Protein AF-A0A511WT31-F1 (afdb_monomer)

pLDDT: mean 76.16, std 11.0, range [43.34, 91.31]

Organism: NCBI:txid360184

Nearest PDB structures (foldseek):
  5fmf-assembly1_V  TM=6.506E-01  e=1.836E-01  Saccharomyces cerevisiae
  2bby-assembly1_A  TM=6.425E-01  e=2.579E-01  Homo sapiens
  4rgw-assembly1_A  TM=5.978E-01  e=2.410E-01  Homo sapiens
  6mzm-assembly1_A  TM=6.019E-01  e=1.153E+00  Homo sapiens
  6mzl-assembly1_A  TM=6.019E-01  e=1.153E+00  Homo sapiens

Mean predicted aligned error: 6.93 Å

Sequence (59 aa):
MRAIKDQQLIFGRNEITNAEFRWFVGLESRKVAHKLLKEGCVNVIARGKYSKYILSDLG

Structure (mmCIF, N/CA/C/O backbone):
data_AF-A0A511WT31-F1
#
_entry.id   AF-A0A511WT31-F1
#
loop_
_atom_site.group_PDB
_atom_site.id
_atom_site.type_symbol
_atom_site.label_atom_id
_atom_site.label_alt_id
_atom_site.label_comp_id
_atom_site.label_asym_id
_atom_site.label_entity_id
_atom_site.label_seq_id
_atom_site.pdbx_PDB_ins_code
_atom_site.Cartn_x
_atom_site.Cartn_y
_atom_site.Cartn_z
_atom_site.occupancy
_atom_site.B_iso_or_equiv
_atom_site.auth_seq_id
_atom_site.auth_comp_id
_atom_site.auth_asym_id
_atom_site.auth_atom_id
_atom_site.pdbx_PDB_model_num
ATOM 1 N N . MET A 1 1 ? 0.268 -9.389 -1.158 1.00 59.59 1 MET A N 1
ATOM 2 C CA . MET A 1 1 ? 1.210 -8.533 -1.920 1.00 59.59 1 MET A CA 1
ATOM 3 C C . MET A 1 1 ? 0.857 -8.324 -3.400 1.00 59.59 1 MET A C 1
ATOM 5 O O . MET A 1 1 ? 1.455 -7.444 -4.001 1.00 59.59 1 MET A O 1
ATOM 9 N N . ARG A 1 2 ? -0.120 -9.040 -3.991 1.00 71.75 2 ARG A N 1
ATOM 10 C CA . ARG A 1 2 ? -0.500 -8.872 -5.412 1.00 71.75 2 ARG A CA 1
ATOM 11 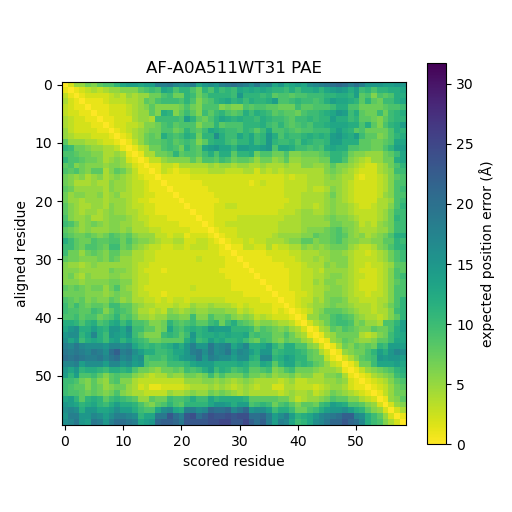C C . ARG A 1 2 ? -0.995 -7.455 -5.750 1.00 71.75 2 ARG A C 1
ATOM 13 O O . ARG A 1 2 ? -0.448 -6.828 -6.638 1.00 71.75 2 ARG A O 1
ATOM 20 N N . ALA A 1 3 ? -1.866 -6.901 -4.905 1.00 69.00 3 ALA A N 1
ATOM 21 C CA . ALA A 1 3 ? -2.400 -5.543 -5.037 1.00 69.00 3 ALA A CA 1
ATOM 22 C C . ALA A 1 3 ? -1.333 -4.438 -5.198 1.00 69.00 3 ALA A C 1
ATOM 24 O O . ALA A 1 3 ? -1.480 -3.550 -6.026 1.00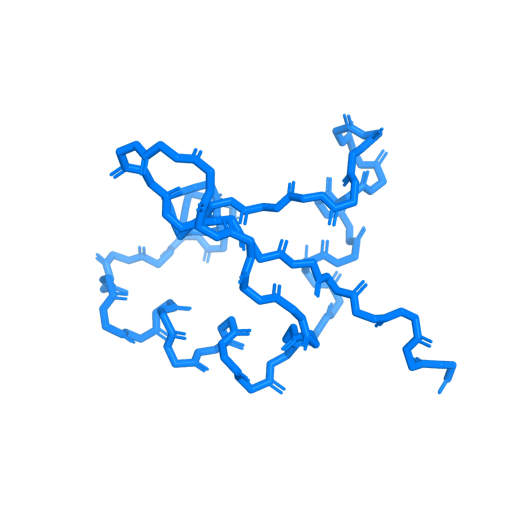 69.00 3 ALA A O 1
ATOM 25 N N . ILE A 1 4 ? -0.235 -4.490 -4.438 1.00 68.38 4 ILE A N 1
ATOM 26 C CA . ILE A 1 4 ? 0.807 -3.454 -4.529 1.00 68.38 4 ILE A CA 1
ATOM 27 C C . ILE A 1 4 ? 1.593 -3.600 -5.848 1.00 68.38 4 ILE A C 1
ATOM 29 O O . ILE A 1 4 ? 1.909 -2.595 -6.476 1.00 68.38 4 ILE A O 1
ATOM 33 N N . LYS A 1 5 ? 1.844 -4.837 -6.309 1.00 69.94 5 LYS A N 1
ATOM 34 C CA . LYS A 1 5 ? 2.479 -5.108 -7.614 1.00 69.94 5 LYS A CA 1
ATOM 35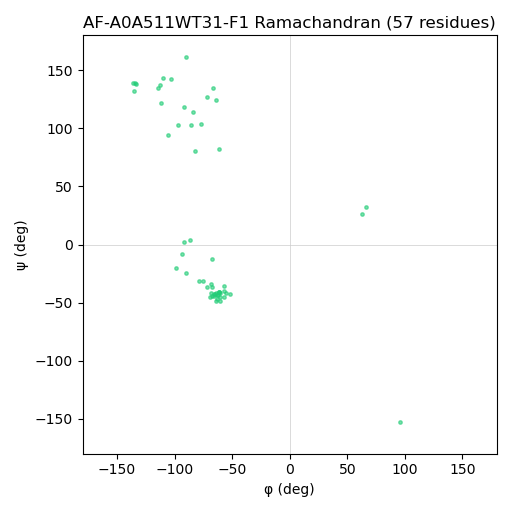 C C . LYS A 1 5 ? 1.587 -4.659 -8.782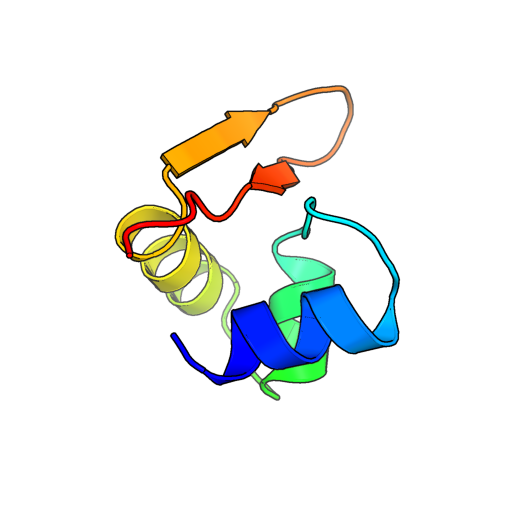 1.00 69.94 5 LYS A C 1
ATOM 37 O O . LYS A 1 5 ? 2.077 -4.017 -9.707 1.00 69.94 5 LYS A O 1
ATOM 42 N N . ASP A 1 6 ? 0.282 -4.919 -8.705 1.00 71.25 6 ASP A N 1
ATOM 43 C CA . ASP A 1 6 ? -0.693 -4.490 -9.718 1.00 71.25 6 ASP A CA 1
ATOM 44 C C . ASP A 1 6 ? -0.736 -2.957 -9.823 1.00 71.25 6 ASP A C 1
ATOM 46 O O . ASP A 1 6 ? -0.728 -2.393 -10.916 1.00 71.25 6 ASP A O 1
ATOM 50 N N . GLN A 1 7 ? -0.687 -2.265 -8.683 1.00 69.31 7 GLN A N 1
ATOM 51 C CA . GLN A 1 7 ? -0.608 -0.810 -8.650 1.00 69.31 7 GLN A CA 1
ATOM 52 C C . GLN A 1 7 ? 0.677 -0.278 -9.309 1.00 69.31 7 GLN A C 1
ATOM 54 O O . GLN A 1 7 ? 0.614 0.667 -10.092 1.00 69.31 7 GLN A O 1
ATOM 59 N N . GLN A 1 8 ? 1.841 -0.879 -9.048 1.00 69.69 8 GLN A N 1
ATOM 60 C CA . GLN A 1 8 ? 3.098 -0.449 -9.677 1.00 69.69 8 GLN A CA 1
ATOM 61 C C . GLN A 1 8 ? 3.066 -0.581 -11.204 1.00 69.69 8 GLN A C 1
ATOM 63 O O . GLN A 1 8 ? 3.516 0.330 -11.900 1.00 69.69 8 GLN A O 1
ATOM 68 N N . LEU A 1 9 ? 2.490 -1.671 -11.720 1.00 69.81 9 LEU A N 1
ATOM 69 C CA . LEU A 1 9 ? 2.296 -1.890 -13.157 1.00 69.81 9 LEU A CA 1
ATOM 70 C C . LEU A 1 9 ? 1.388 -0.824 -13.785 1.00 69.81 9 LEU A C 1
ATOM 72 O O . LEU A 1 9 ? 1.687 -0.331 -14.868 1.00 69.81 9 LEU A O 1
ATOM 76 N N . ILE A 1 10 ? 0.314 -0.433 -13.093 1.00 70.94 10 ILE A N 1
ATOM 77 C CA . ILE A 1 10 ? -0.634 0.583 -13.579 1.00 70.94 10 ILE A CA 1
ATOM 78 C C . ILE A 1 10 ? 0.006 1.977 -13.622 1.00 70.94 10 ILE A C 1
ATOM 80 O O . ILE A 1 10 ? -0.206 2.726 -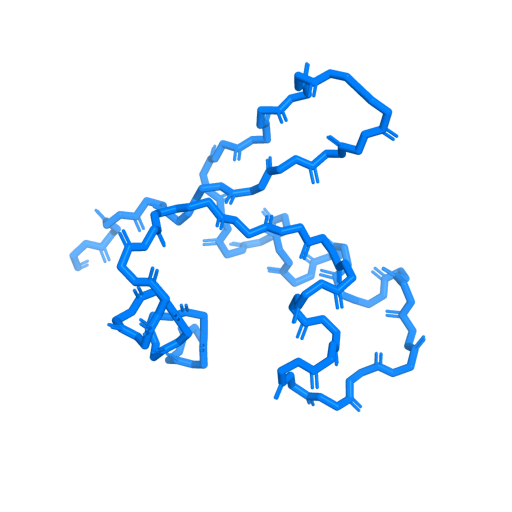14.573 1.00 70.94 10 ILE A O 1
ATOM 84 N N . PHE A 1 11 ? 0.785 2.342 -12.600 1.00 70.12 11 PHE A N 1
ATOM 85 C CA . PHE A 1 11 ? 1.352 3.691 -12.478 1.00 70.12 11 PHE A CA 1
ATOM 86 C C . PHE A 1 11 ? 2.768 3.833 -13.059 1.00 70.12 11 PHE A C 1
ATOM 88 O O . PHE A 1 11 ? 3.275 4.955 -13.136 1.00 70.12 11 PHE A O 1
ATOM 95 N N . GLY A 1 12 ? 3.420 2.731 -13.451 1.00 68.44 12 GLY A N 1
ATOM 96 C CA . GLY A 1 12 ? 4.784 2.722 -13.990 1.00 68.44 12 GLY A CA 1
ATOM 97 C C . GLY A 1 12 ? 5.842 3.222 -12.999 1.00 68.44 12 GLY A C 1
ATOM 98 O O . GLY A 1 12 ? 6.861 3.781 -13.403 1.00 68.44 12 GLY A O 1
ATOM 99 N N . ARG A 1 13 ? 5.580 3.100 -11.691 1.00 73.88 13 ARG A N 1
ATOM 100 C CA . ARG A 1 13 ? 6.443 3.606 -10.611 1.00 73.88 13 ARG A CA 1
ATOM 101 C C . ARG A 1 13 ? 6.624 2.542 -9.540 1.00 73.88 13 ARG A C 1
ATOM 103 O O . ARG A 1 13 ? 5.652 1.937 -9.105 1.00 73.88 13 ARG A O 1
ATOM 110 N N . ASN A 1 14 ? 7.851 2.405 -9.039 1.00 75.12 14 ASN A N 1
ATOM 111 C CA . ASN A 1 14 ? 8.189 1.455 -7.971 1.00 75.12 14 ASN A CA 1
ATOM 112 C C . ASN A 1 14 ? 7.971 2.018 -6.554 1.00 75.12 14 ASN A C 1
ATOM 114 O O . ASN A 1 14 ? 8.266 1.347 -5.567 1.00 75.12 14 ASN A O 1
ATOM 118 N N . GLU A 1 15 ? 7.445 3.237 -6.445 1.00 79.75 15 GLU A N 1
ATOM 119 C CA . GLU A 1 15 ? 7.224 3.950 -5.190 1.00 79.75 15 GLU A CA 1
ATOM 120 C C . GLU A 1 15 ? 5.726 4.113 -4.935 1.00 79.75 15 GLU A C 1
ATOM 122 O O . GLU A 1 15 ? 4.983 4.493 -5.838 1.00 79.75 15 GLU A O 1
ATOM 127 N N . ILE A 1 16 ? 5.298 3.901 -3.693 1.00 82.81 16 ILE A N 1
ATOM 128 C CA . ILE A 1 16 ? 3.911 4.097 -3.271 1.00 82.81 16 ILE A CA 1
ATOM 129 C C . ILE A 1 16 ? 3.847 4.819 -1.928 1.00 82.81 16 ILE A C 1
ATOM 131 O O . ILE A 1 16 ? 4.629 4.542 -1.021 1.00 82.81 16 ILE A O 1
ATOM 135 N N . THR A 1 17 ? 2.920 5.754 -1.758 1.00 86.44 17 THR A N 1
ATOM 136 C CA . THR A 1 17 ? 2.636 6.368 -0.455 1.00 86.44 17 THR A CA 1
ATOM 137 C C . THR A 1 17 ? 1.551 5.604 0.301 1.00 86.44 17 THR A C 1
ATOM 139 O O . THR A 1 17 ? 0.730 4.887 -0.268 1.00 86.44 17 THR A O 1
ATOM 142 N N . ASN A 1 18 ? 1.475 5.809 1.618 1.00 87.00 18 ASN A N 1
ATOM 143 C CA . ASN A 1 18 ? 0.398 5.231 2.426 1.00 87.00 18 ASN A CA 1
ATOM 144 C C . ASN A 1 18 ? -1.005 5.631 1.931 1.00 87.00 18 ASN A C 1
ATOM 146 O O . ASN A 1 18 ? -1.925 4.821 1.990 1.00 87.00 18 ASN A O 1
ATOM 150 N N . ALA A 1 19 ? -1.165 6.864 1.443 1.00 87.12 19 ALA A N 1
ATOM 151 C CA . ALA A 1 19 ? -2.442 7.363 0.943 1.00 87.12 19 ALA A CA 1
ATOM 152 C C . ALA A 1 19 ? -2.849 6.679 -0.370 1.00 87.12 19 ALA A C 1
ATOM 154 O O . ALA A 1 19 ? -3.984 6.227 -0.490 1.00 87.12 19 ALA A O 1
ATOM 155 N N . GLU A 1 20 ? -1.916 6.545 -1.313 1.00 85.12 20 GLU A N 1
ATOM 156 C CA . GLU A 1 20 ? -2.158 5.866 -2.592 1.00 85.12 20 GLU A CA 1
ATOM 157 C C . GLU A 1 20 ? -2.471 4.385 -2.392 1.00 85.12 20 GLU A C 1
ATOM 159 O O . GLU A 1 20 ? -3.392 3.868 -3.016 1.00 85.12 20 GLU A O 1
ATOM 164 N N . PHE A 1 21 ? -1.752 3.714 -1.487 1.00 85.62 21 PHE A N 1
ATOM 165 C CA . PHE A 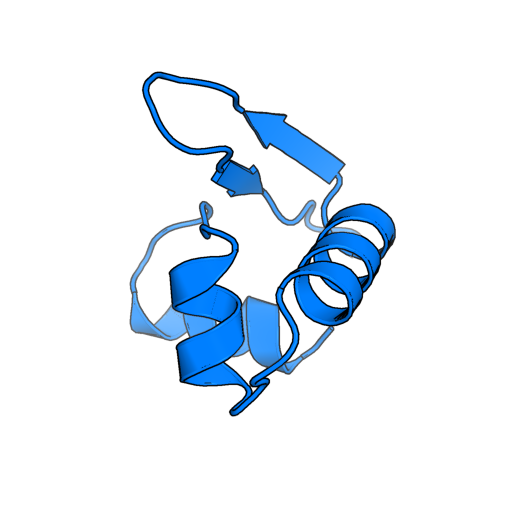1 21 ? -2.045 2.325 -1.140 1.00 85.62 21 PHE A CA 1
ATOM 166 C C . PHE A 1 21 ? -3.453 2.186 -0.572 1.00 85.62 21 PHE A C 1
ATOM 168 O O . PHE A 1 21 ? -4.228 1.355 -1.030 1.00 85.62 21 PHE A O 1
ATOM 175 N N . ARG A 1 22 ? -3.813 3.039 0.393 1.00 89.88 22 ARG A N 1
ATOM 176 C CA . ARG A 1 22 ? -5.150 3.044 0.994 1.00 89.88 22 ARG A CA 1
ATOM 177 C C . ARG A 1 22 ? -6.255 3.233 -0.023 1.00 89.88 22 ARG A C 1
ATOM 179 O O . ARG A 1 22 ? -7.250 2.526 0.051 1.00 89.88 22 ARG A O 1
ATOM 186 N N . TRP A 1 23 ? -6.075 4.182 -0.934 1.00 87.94 23 TRP A N 1
ATOM 187 C CA . TRP A 1 23 ? -7.042 4.439 -1.988 1.00 87.94 23 TRP A CA 1
ATOM 188 C C . TRP A 1 23 ? -7.184 3.227 -2.913 1.00 87.94 23 TRP A C 1
ATOM 190 O O . TRP A 1 23 ? -8.300 2.806 -3.192 1.00 87.94 23 TRP A O 1
ATOM 200 N N . PHE A 1 24 ? -6.066 2.609 -3.299 1.00 84.94 24 PHE A N 1
ATOM 201 C CA . PHE A 1 24 ? -6.064 1.448 -4.185 1.00 84.94 24 PHE A CA 1
ATOM 202 C C . PHE A 1 24 ? -6.723 0.206 -3.567 1.00 84.94 24 PHE A C 1
ATOM 204 O O . PHE A 1 24 ? -7.514 -0.461 -4.225 1.00 84.94 24 PHE A O 1
ATOM 211 N N . VAL A 1 25 ? -6.429 -0.108 -2.300 1.00 83.56 25 VAL A N 1
ATOM 212 C CA . VAL A 1 25 ? -6.995 -1.294 -1.628 1.00 83.56 25 VAL A CA 1
ATOM 213 C C . VAL A 1 25 ? -8.299 -1.023 -0.867 1.00 83.56 25 VAL A C 1
ATOM 215 O O . VAL A 1 25 ? -8.808 -1.922 -0.202 1.00 83.56 25 VAL A O 1
ATOM 218 N N . GLY A 1 26 ? -8.822 0.205 -0.909 1.00 87.44 26 GLY A N 1
ATOM 219 C CA . GLY A 1 26 ? -10.030 0.589 -0.172 1.00 87.44 26 GLY A CA 1
ATOM 220 C C . GLY A 1 26 ? -9.872 0.564 1.356 1.00 87.44 26 GLY A C 1
ATOM 221 O O . GLY A 1 26 ? -10.821 0.259 2.071 1.00 87.44 26 GLY A O 1
ATOM 222 N N . LEU A 1 27 ? -8.677 0.860 1.886 1.00 87.81 27 LEU A N 1
ATOM 223 C CA . LEU A 1 27 ? -8.417 0.881 3.332 1.00 87.81 27 LEU A CA 1
ATOM 224 C C . LEU A 1 27 ? -8.620 2.272 3.945 1.00 87.81 27 LEU A C 1
ATOM 226 O O . LEU A 1 27 ? -7.858 3.214 3.705 1.00 87.81 27 LEU A O 1
ATOM 230 N N . GLU A 1 28 ? -9.560 2.381 4.880 1.00 89.56 28 GLU A N 1
ATOM 231 C CA . GLU A 1 28 ? -9.768 3.619 5.640 1.00 89.56 28 GLU A CA 1
ATOM 232 C C . GLU A 1 28 ? -8.689 3.851 6.708 1.00 89.56 28 GLU A C 1
ATOM 234 O O . GLU A 1 28 ? -8.303 4.986 6.990 1.00 89.56 28 GLU A O 1
ATOM 239 N N . SER A 1 29 ? -8.134 2.783 7.284 1.00 91.31 29 SER A N 1
ATOM 240 C CA . SER A 1 29 ? -7.189 2.905 8.395 1.00 91.31 29 SER A CA 1
ATOM 241 C C . SER A 1 29 ? -5.754 3.165 7.934 1.00 91.31 29 SER A C 1
ATOM 243 O O . SER A 1 29 ? -5.067 2.286 7.405 1.00 91.31 29 SER A O 1
ATOM 245 N N . ARG A 1 30 ? -5.243 4.362 8.258 1.00 89.88 30 ARG A N 1
ATOM 246 C CA . ARG A 1 30 ? -3.827 4.739 8.074 1.00 89.88 30 ARG A CA 1
ATOM 247 C C . ARG A 1 30 ? -2.861 3.783 8.768 1.00 89.88 30 ARG A C 1
ATOM 249 O O . ARG A 1 30 ? -1.828 3.442 8.194 1.00 89.88 30 ARG A O 1
ATOM 256 N N . LYS A 1 31 ? -3.184 3.358 9.993 1.00 89.62 31 LYS A N 1
ATOM 257 C CA . LYS A 1 31 ? -2.323 2.476 10.797 1.00 89.62 31 LYS A CA 1
ATOM 258 C C . LYS A 1 31 ? -2.216 1.084 10.178 1.00 89.62 31 LYS A C 1
ATOM 260 O O . LYS A 1 31 ? -1.112 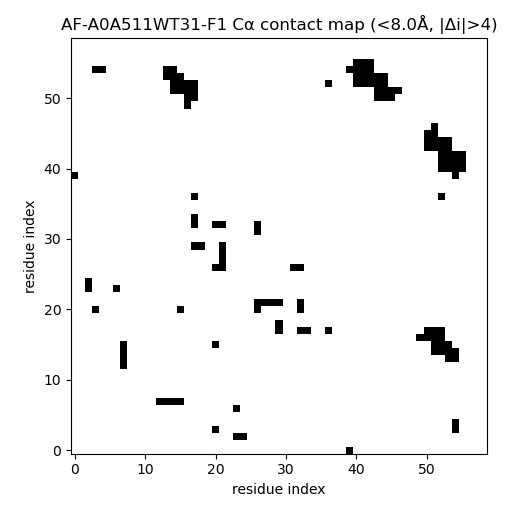0.561 10.068 1.00 89.62 31 LYS A O 1
ATOM 265 N N . VAL A 1 32 ? -3.342 0.525 9.729 1.00 88.44 32 VAL A N 1
ATOM 266 C CA . VAL A 1 32 ? -3.372 -0.791 9.069 1.00 88.44 32 VAL A CA 1
ATOM 267 C C . VAL A 1 32 ? -2.582 -0.742 7.767 1.00 88.44 32 VAL A C 1
ATOM 269 O O . VAL A 1 32 ? -1.674 -1.543 7.573 1.00 88.44 32 VAL A O 1
ATOM 272 N N . ALA A 1 33 ? -2.837 0.264 6.929 1.00 87.69 33 ALA A N 1
ATOM 273 C CA . ALA A 1 33 ? -2.086 0.467 5.696 1.00 87.69 33 ALA A CA 1
ATOM 274 C C . ALA A 1 33 ? -0.579 0.621 5.937 1.00 87.69 33 ALA A C 1
ATOM 276 O O . ALA A 1 33 ? 0.232 0.069 5.202 1.00 87.69 33 ALA A O 1
ATOM 277 N N . HIS A 1 34 ? -0.190 1.343 6.991 1.00 86.94 34 HIS A N 1
ATOM 278 C CA . HIS A 1 34 ? 1.217 1.526 7.341 1.00 86.94 34 HIS A CA 1
ATOM 279 C C . HIS A 1 34 ? 1.877 0.206 7.738 1.00 86.94 34 HIS A C 1
ATOM 281 O O . HIS A 1 34 ? 2.994 -0.062 7.310 1.00 86.94 34 HIS A O 1
ATOM 287 N N . LYS A 1 35 ? 1.181 -0.625 8.522 1.00 87.56 35 LYS A N 1
ATOM 288 C CA . LYS A 1 35 ? 1.677 -1.941 8.930 1.00 87.56 35 LYS A CA 1
ATOM 289 C C . LYS A 1 35 ? 1.862 -2.869 7.726 1.00 87.56 35 LYS A C 1
ATOM 291 O O . LYS A 1 35 ? 2.940 -3.427 7.571 1.00 87.56 35 LYS A O 1
ATOM 296 N N . LEU A 1 36 ? 0.871 -2.936 6.835 1.00 84.75 36 LEU A N 1
ATOM 297 C CA . LEU A 1 36 ? 0.933 -3.745 5.610 1.00 84.75 36 LEU A CA 1
ATOM 298 C C . LEU A 1 36 ? 2.079 -3.321 4.687 1.00 84.75 36 LEU A C 1
ATOM 300 O O . LEU A 1 36 ? 2.792 -4.164 4.153 1.00 84.75 36 LEU A O 1
ATOM 304 N N . LEU A 1 37 ? 2.287 -2.013 4.527 1.00 84.00 37 LEU A N 1
ATOM 305 C CA . LEU A 1 37 ? 3.405 -1.486 3.748 1.00 84.00 37 LEU A CA 1
ATOM 306 C C . LEU A 1 37 ? 4.752 -1.768 4.417 1.00 84.00 37 LEU A C 1
ATOM 308 O O . LEU A 1 37 ? 5.717 -2.057 3.729 1.00 84.00 37 LEU A O 1
ATOM 312 N N . LYS A 1 38 ? 4.838 -1.722 5.749 1.00 83.00 38 LYS A N 1
ATOM 313 C CA . LYS A 1 38 ? 6.075 -2.050 6.470 1.00 83.00 38 LYS A CA 1
ATOM 314 C C . LYS A 1 38 ? 6.431 -3.539 6.377 1.00 83.00 38 LYS A C 1
ATOM 316 O O . LYS A 1 38 ? 7.606 -3.872 6.359 1.00 83.00 38 LYS A O 1
ATOM 321 N N . GLU A 1 39 ? 5.430 -4.415 6.343 1.00 82.69 39 GLU A N 1
ATOM 322 C CA . GLU A 1 39 ? 5.623 -5.863 6.192 1.00 82.69 39 GLU A CA 1
ATOM 323 C C . GLU A 1 39 ? 5.908 -6.265 4.738 1.00 82.69 39 GLU A C 1
ATOM 325 O O . GLU A 1 39 ? 6.619 -7.237 4.504 1.00 82.69 39 GLU A O 1
ATOM 330 N N . GLY A 1 40 ? 5.358 -5.533 3.763 1.00 76.50 40 GLY A N 1
ATOM 331 C CA . GLY A 1 40 ? 5.475 -5.864 2.341 1.00 76.50 40 GLY A CA 1
ATOM 332 C C . GLY A 1 40 ? 6.543 -5.097 1.558 1.00 76.50 40 GLY A C 1
ATOM 333 O O . GLY A 1 40 ? 6.939 -5.551 0.490 1.00 76.50 40 GLY A O 1
ATOM 334 N N . CYS A 1 41 ? 7.006 -3.940 2.032 1.00 76.81 41 CYS A N 1
ATOM 335 C CA . CYS A 1 41 ? 7.963 -3.093 1.317 1.00 76.81 41 CYS A CA 1
ATOM 336 C C . CYS A 1 41 ? 9.336 -3.100 1.997 1.00 76.81 41 CYS A C 1
ATOM 338 O O . CYS A 1 41 ? 9.436 -3.080 3.220 1.00 76.81 41 CYS A O 1
ATOM 340 N N . VAL A 1 42 ? 10.401 -3.070 1.194 1.00 68.75 42 VAL A N 1
ATOM 341 C CA . VAL A 1 42 ? 11.786 -3.203 1.676 1.00 68.75 42 VAL A CA 1
ATOM 342 C C . VAL A 1 42 ? 12.437 -1.882 2.037 1.00 68.75 42 VAL A C 1
ATOM 344 O O . VAL A 1 42 ? 13.325 -1.862 2.881 1.00 68.75 42 VAL A O 1
ATOM 347 N N . ASN A 1 43 ? 11.987 -0.768 1.460 1.00 69.19 43 ASN A N 1
ATOM 348 C CA . ASN A 1 43 ? 12.554 0.538 1.776 1.00 69.19 43 ASN A CA 1
ATOM 349 C C . ASN A 1 43 ? 11.483 1.599 1.999 1.00 69.19 43 ASN A C 1
ATOM 351 O O . ASN A 1 43 ? 10.582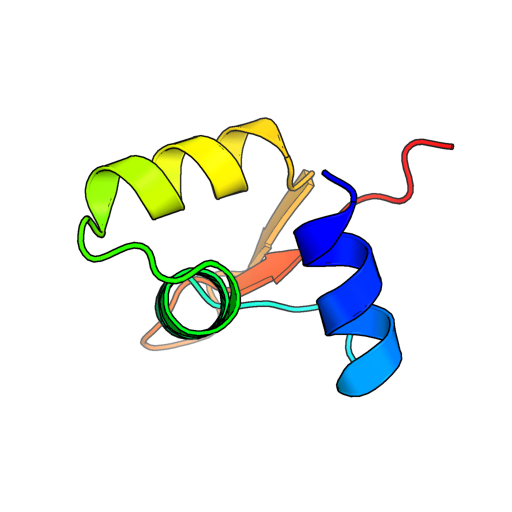 1.780 1.179 1.00 69.19 43 ASN A O 1
ATOM 355 N N . VAL A 1 44 ? 11.633 2.344 3.097 1.00 70.56 44 VAL A N 1
ATOM 356 C CA . VAL A 1 44 ? 10.914 3.595 3.344 1.00 70.56 44 VAL A CA 1
ATOM 357 C C . VAL A 1 44 ? 11.825 4.743 2.926 1.00 70.56 44 VAL A C 1
ATOM 359 O O . VAL A 1 44 ? 12.742 5.109 3.657 1.00 70.56 44 VAL A O 1
ATOM 362 N N . ILE A 1 45 ? 11.578 5.337 1.761 1.00 68.00 45 ILE A N 1
ATOM 363 C CA . ILE A 1 45 ? 12.241 6.580 1.368 1.00 68.00 45 ILE A CA 1
ATOM 364 C C . ILE A 1 45 ? 11.436 7.742 1.948 1.00 68.00 45 ILE A C 1
ATOM 366 O O . ILE A 1 45 ? 10.385 8.130 1.435 1.00 68.00 45 ILE A O 1
ATOM 370 N N . ALA A 1 46 ? 11.939 8.329 3.030 1.00 63.56 46 ALA A N 1
ATOM 371 C CA . ALA A 1 46 ? 11.454 9.610 3.524 1.00 63.56 46 ALA A CA 1
ATOM 372 C C . ALA A 1 46 ? 12.119 10.751 2.730 1.00 63.56 46 ALA A C 1
ATOM 374 O O . ALA A 1 46 ? 13.095 11.346 3.176 1.00 63.56 46 ALA A O 1
ATOM 375 N N . ARG A 1 47 ? 11.614 11.054 1.527 1.00 56.50 47 ARG A N 1
ATOM 376 C CA . ARG A 1 47 ? 11.971 12.283 0.793 1.00 56.50 47 ARG A CA 1
ATOM 377 C C . ARG A 1 47 ? 10.800 13.267 0.869 1.00 56.50 47 ARG A C 1
ATOM 379 O O . ARG A 1 47 ? 9.875 13.198 0.065 1.00 56.50 47 ARG A O 1
ATOM 386 N N . GLY A 1 48 ? 10.841 14.177 1.845 1.00 61.41 48 GLY A N 1
ATOM 387 C CA . GLY A 1 48 ? 9.859 15.257 2.020 1.00 61.41 48 GLY A CA 1
ATOM 388 C C . GLY A 1 48 ? 8.723 14.947 3.008 1.00 61.41 48 GLY A C 1
ATOM 389 O O . GLY A 1 48 ? 8.894 14.178 3.948 1.00 61.41 48 GLY A O 1
ATOM 390 N N . LYS A 1 49 ? 7.552 15.575 2.810 1.00 66.50 49 LYS A N 1
ATOM 391 C CA . LYS A 1 49 ? 6.408 15.574 3.754 1.00 66.50 49 LYS A CA 1
ATOM 392 C C . LYS A 1 49 ? 5.716 14.205 3.919 1.00 66.50 49 LYS A C 1
ATOM 394 O O . LYS A 1 49 ? 4.917 14.038 4.839 1.00 66.50 49 LYS A O 1
ATOM 399 N N . TYR A 1 50 ? 6.014 13.229 3.055 1.00 69.62 50 TYR A N 1
ATOM 400 C CA . TYR A 1 50 ? 5.378 11.909 3.049 1.00 69.62 50 TYR A CA 1
ATOM 401 C C . TYR A 1 50 ? 6.401 10.778 2.912 1.00 69.62 50 TYR A C 1
ATOM 403 O O . TYR A 1 50 ? 7.333 10.857 2.115 1.00 69.62 50 TYR A O 1
ATOM 411 N N . SER A 1 51 ? 6.189 9.700 3.669 1.00 79.75 51 SER A N 1
ATOM 412 C CA . SER A 1 51 ? 6.935 8.450 3.522 1.00 79.75 51 SER A CA 1
ATOM 413 C C . SER A 1 51 ? 6.514 7.740 2.238 1.00 79.75 51 SER A C 1
ATOM 415 O O . SER A 1 51 ? 5.322 7.481 2.037 1.00 79.75 51 SER A O 1
ATOM 417 N N . LYS A 1 52 ? 7.494 7.406 1.400 1.00 82.69 52 LYS A N 1
ATOM 418 C CA . LYS A 1 52 ? 7.310 6.549 0.232 1.00 82.69 52 LYS A CA 1
ATOM 419 C C . LYS A 1 52 ? 7.842 5.155 0.526 1.00 82.69 52 LYS A C 1
ATOM 421 O O . LYS A 1 52 ? 8.858 5.017 1.199 1.00 82.69 52 LYS A O 1
ATOM 426 N N . TYR A 1 53 ? 7.160 4.145 0.019 1.00 83.06 53 TYR A N 1
ATOM 427 C CA . TYR A 1 53 ? 7.473 2.738 0.209 1.00 83.06 53 TYR A CA 1
ATOM 428 C C . TYR A 1 53 ? 7.868 2.137 -1.135 1.00 83.06 53 TYR A C 1
ATOM 430 O O . TYR A 1 53 ? 7.204 2.388 -2.138 1.00 83.06 53 TYR A O 1
ATOM 438 N N . ILE A 1 54 ? 8.949 1.363 -1.155 1.00 78.94 54 ILE A N 1
ATOM 439 C CA . ILE A 1 54 ? 9.409 0.626 -2.333 1.00 78.94 54 ILE A CA 1
ATOM 440 C C . ILE A 1 54 ? 9.225 -0.860 -2.059 1.00 78.94 54 ILE A C 1
ATOM 442 O O . ILE A 1 54 ? 9.784 -1.386 -1.092 1.00 78.94 54 ILE A O 1
ATOM 446 N N . LEU A 1 55 ? 8.452 -1.540 -2.908 1.00 71.44 55 LEU A N 1
ATOM 447 C CA . LEU A 1 55 ? 8.471 -2.999 -2.945 1.00 71.44 55 LEU A CA 1
ATOM 448 C C . LEU A 1 55 ? 9.861 -3.445 -3.389 1.00 71.44 55 LEU A C 1
ATOM 450 O O . LEU A 1 55 ? 10.328 -3.054 -4.456 1.00 71.44 55 LEU A O 1
ATOM 454 N N . SER A 1 56 ? 1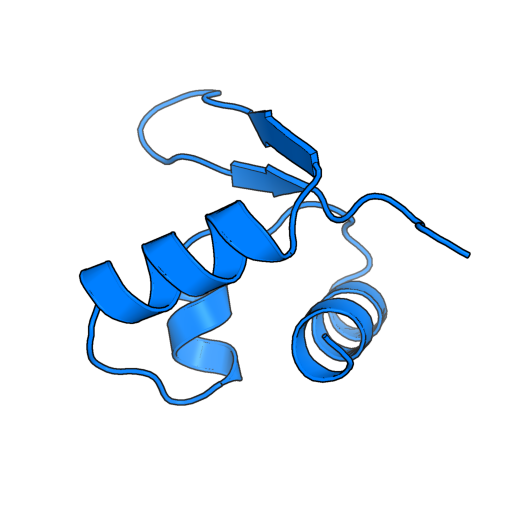0.509 -4.285 -2.594 1.00 62.41 56 SER A N 1
ATOM 455 C CA . SER A 1 56 ? 11.518 -5.169 -3.162 1.00 62.41 56 SER A CA 1
ATOM 456 C C . SER A 1 56 ? 10.817 -6.146 -4.085 1.00 62.41 56 SER A C 1
ATOM 458 O O . SER A 1 56 ? 9.840 -6.781 -3.672 1.00 62.41 56 SER A O 1
ATOM 460 N N . ASP A 1 57 ? 11.376 -6.355 -5.268 1.00 56.84 57 ASP A N 1
ATOM 461 C CA . ASP A 1 57 ? 11.261 -7.647 -5.928 1.00 56.84 57 ASP A CA 1
ATOM 462 C C . ASP A 1 57 ? 11.922 -8.700 -5.030 1.00 56.84 57 ASP A C 1
ATOM 464 O O . ASP A 1 57 ? 13.092 -9.039 -5.170 1.00 56.84 57 ASP A O 1
ATOM 468 N N . LEU A 1 58 ? 11.183 -9.184 -4.033 1.00 49.41 58 LEU A N 1
ATOM 469 C CA . LEU A 1 58 ? 11.399 -10.537 -3.558 1.00 49.41 58 LEU A CA 1
ATOM 470 C C . LEU A 1 58 ? 10.725 -11.410 -4.614 1.00 49.41 58 LEU A C 1
ATOM 472 O O . LEU A 1 58 ? 9.491 -11.401 -4.740 1.00 49.41 58 LEU A O 1
ATOM 476 N N . GLY A 1 59 ? 11.579 -12.005 -5.452 1.00 43.34 59 GLY A N 1
ATOM 477 C CA . GLY A 1 59 ? 11.214 -13.058 -6.395 1.00 43.34 59 GLY A CA 1
ATOM 478 C C . GLY A 1 59 ? 10.437 -14.178 -5.722 1.00 43.34 59 GLY A C 1
ATOM 479 O O . GLY A 1 59 ? 10.643 -14.402 -4.507 1.00 43.34 59 GLY A O 1
#

Secondary structure (DSSP, 8-state):
-HHHHHHHHHHT-SEEEHHHHHHHHT---HHHHHHHHHHH-SEEEE-SSSEEEE-----

Solvent-accessible surface area (backbone atoms only — not comparable to full-atom values): 3572 Å² total; per-residue (Å²): 115,65,70,62,55,54,50,28,67,76,68,75,41,71,64,44,38,58,66,58,50,18,64,74,73,70,46,86,50,66,68,60,42,46,51,54,46,61,75,62,28,72,41,76,50,71,74,73,101,51,59,29,33,24,61,56,88,74,126

Radius of gyration: 10.5 Å; Cα contacts (8 Å, |Δi|>4): 67; chains: 1; bounding box: 23×29×25 Å

Foldseek 3Di:
DVQLVVVCVVVVDQKDFLVRSCVSVVNPDSVVSVVVLVVAFDDFDPDPPTTIGGGPPPD